Protein AF-A0A2V8FD57-F1 (afdb_monomer)

Radius of gyration: 16.67 Å; Cα contacts (8 Å, |Δi|>4): 16; chains: 1; bounding box: 48×30×27 Å

Structure (mmCIF, N/CA/C/O backbone):
data_AF-A0A2V8FD57-F1
#
_entry.id   AF-A0A2V8FD57-F1
#
loop_
_atom_site.group_PDB
_atom_site.id
_atom_site.type_symbol
_atom_site.label_atom_id
_atom_site.label_alt_id
_atom_site.label_comp_id
_atom_site.label_asym_id
_atom_site.label_entity_id
_atom_site.label_seq_id
_atom_site.pdbx_PDB_ins_code
_atom_site.Cartn_x
_atom_site.Cartn_y
_atom_site.Cartn_z
_atom_site.occupancy
_atom_site.B_iso_or_equiv
_atom_site.auth_seq_id
_atom_site.auth_comp_id
_atom_site.auth_asym_id
_atom_site.auth_atom_id
_atom_site.pdbx_PDB_model_num
ATOM 1 N N . MET A 1 1 ? -2.717 16.794 9.953 1.00 58.03 1 MET A N 1
ATOM 2 C CA . MET A 1 1 ? -2.602 15.337 9.717 1.00 58.03 1 MET A CA 1
ATOM 3 C C . MET A 1 1 ? -1.800 14.748 10.857 1.00 58.03 1 MET A C 1
ATOM 5 O O . MET A 1 1 ? -0.765 15.313 11.186 1.00 58.03 1 MET A O 1
ATOM 9 N N . THR A 1 2 ? -2.269 13.669 11.479 1.00 77.06 2 THR A N 1
ATOM 10 C CA . THR A 1 2 ? -1.441 12.917 12.431 1.00 77.06 2 THR A CA 1
ATOM 11 C C . THR A 1 2 ? -0.239 12.341 11.673 1.00 77.06 2 THR A C 1
ATOM 13 O O . THR A 1 2 ? -0.446 11.802 10.582 1.00 77.06 2 THR A O 1
ATOM 16 N N . PRO A 1 3 ? 0.999 12.477 12.180 1.00 81.94 3 PRO A N 1
ATOM 17 C CA . PRO A 1 3 ? 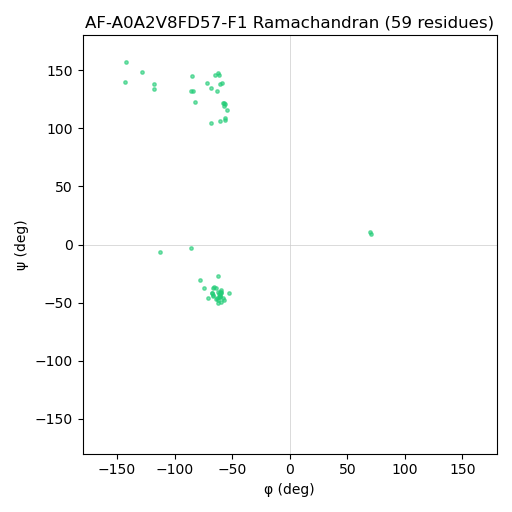2.176 11.951 11.498 1.00 81.94 3 PRO A CA 1
ATOM 18 C C . PRO A 1 3 ? 2.075 10.431 11.336 1.00 81.94 3 PRO A C 1
ATOM 20 O O . PRO A 1 3 ? 1.641 9.720 12.246 1.00 81.94 3 PRO A O 1
ATOM 23 N N . LEU A 1 4 ? 2.469 9.935 10.162 1.00 85.62 4 LEU A N 1
ATOM 24 C CA . LEU A 1 4 ? 2.529 8.501 9.896 1.00 85.62 4 LEU A CA 1
ATOM 25 C C . LEU A 1 4 ? 3.701 7.886 10.669 1.00 85.62 4 LEU A C 1
ATOM 27 O O . LEU A 1 4 ? 4.787 8.460 10.721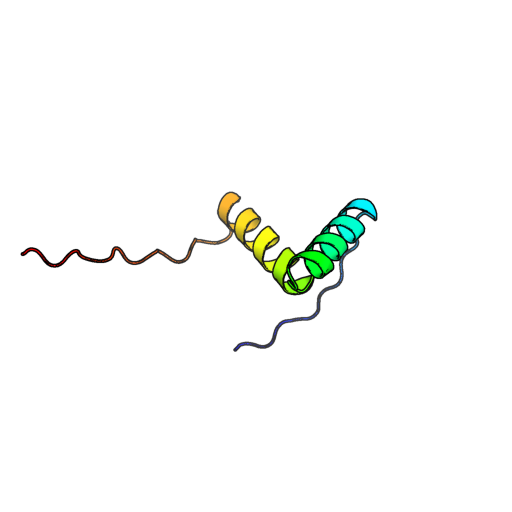 1.00 85.62 4 LEU A O 1
ATOM 31 N N . LYS A 1 5 ? 3.488 6.704 11.254 1.00 89.75 5 LYS A N 1
ATOM 32 C CA . LYS A 1 5 ? 4.564 5.929 11.883 1.00 89.75 5 LYS A CA 1
ATOM 33 C C . LYS A 1 5 ? 5.284 5.103 10.820 1.00 89.75 5 LYS A C 1
ATOM 35 O O . LYS A 1 5 ? 4.631 4.426 10.028 1.00 89.75 5 LYS A O 1
ATOM 40 N N . GLN A 1 6 ? 6.616 5.139 10.815 1.00 90.56 6 GLN A N 1
ATOM 41 C CA . GLN A 1 6 ? 7.417 4.277 9.948 1.00 90.56 6 GLN A CA 1
ATOM 42 C C . GLN A 1 6 ? 7.282 2.818 10.400 1.00 90.56 6 GLN A C 1
ATOM 44 O O . GLN A 1 6 ? 7.323 2.510 11.590 1.00 90.56 6 GLN A O 1
ATOM 49 N N . THR A 1 7 ? 7.088 1.908 9.451 1.00 90.44 7 THR A N 1
ATOM 50 C CA . THR A 1 7 ? 6.995 0.464 9.697 1.00 90.44 7 THR A CA 1
ATOM 51 C C . THR A 1 7 ? 7.677 -0.259 8.543 1.00 90.44 7 THR A C 1
ATOM 53 O O . THR A 1 7 ? 7.552 0.168 7.397 1.00 90.44 7 THR A O 1
ATOM 56 N N . ALA A 1 8 ? 8.414 -1.328 8.847 1.00 91.38 8 ALA A N 1
ATOM 57 C CA . ALA A 1 8 ? 9.088 -2.161 7.859 1.00 91.38 8 ALA A CA 1
ATOM 58 C C . ALA A 1 8 ? 8.532 -3.589 7.919 1.00 91.38 8 ALA A C 1
ATOM 60 O O . ALA A 1 8 ? 8.391 -4.157 9.000 1.00 91.38 8 ALA A O 1
ATOM 61 N N . PHE A 1 9 ? 8.226 -4.162 6.759 1.00 91.56 9 PHE A N 1
ATOM 62 C CA . PHE A 1 9 ? 7.849 -5.564 6.593 1.00 91.56 9 PHE A CA 1
ATOM 63 C C . PHE A 1 9 ? 8.454 -6.090 5.290 1.00 91.56 9 PHE A C 1
ATOM 65 O O . 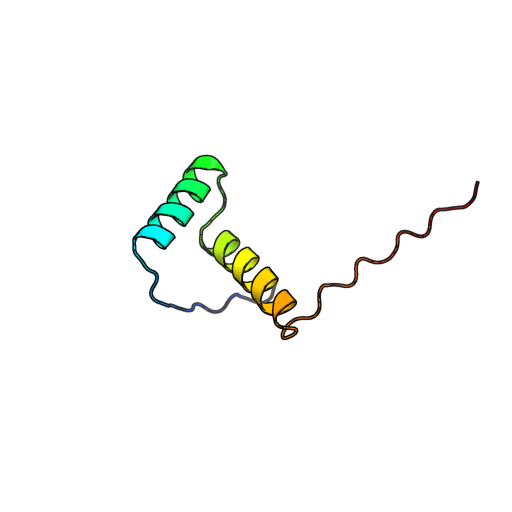PHE A 1 9 ? 8.802 -5.313 4.400 1.00 91.56 9 PHE A O 1
ATOM 72 N N . ARG A 1 10 ? 8.622 -7.409 5.200 1.00 95.06 10 ARG A N 1
ATOM 73 C CA . ARG A 1 10 ? 9.135 -8.067 3.995 1.00 95.06 10 ARG A CA 1
ATOM 74 C C . ARG A 1 10 ? 7.988 -8.316 3.018 1.00 95.06 10 ARG A C 1
ATOM 76 O O . ARG A 1 10 ? 6.872 -8.596 3.448 1.00 95.06 10 ARG A O 1
ATOM 83 N N . LEU A 1 11 ? 8.286 -8.207 1.730 1.00 95.19 11 LEU A N 1
ATOM 84 C CA . LEU A 1 11 ? 7.387 -8.531 0.628 1.00 95.19 11 LEU A CA 1
ATOM 85 C C . LEU A 1 11 ? 8.103 -9.479 -0.322 1.00 95.19 11 LEU A C 1
ATOM 87 O O . LEU A 1 11 ? 9.320 -9.375 -0.482 1.00 95.19 11 LEU A O 1
ATOM 91 N N . ASP A 1 12 ? 7.331 -10.352 -0.959 1.00 97.81 12 ASP A N 1
ATOM 92 C CA . ASP A 1 12 ? 7.823 -11.160 -2.067 1.00 97.81 12 ASP A CA 1
ATOM 93 C C . ASP A 1 12 ? 8.249 -10.257 -3.230 1.00 97.81 12 ASP A C 1
ATOM 95 O O . ASP A 1 12 ? 7.674 -9.184 -3.455 1.00 97.81 12 ASP A O 1
ATOM 99 N N . GLU A 1 13 ? 9.264 -10.697 -3.972 1.00 97.81 13 GLU A N 1
ATOM 100 C CA . GLU A 1 13 ? 9.860 -9.921 -5.062 1.00 97.81 13 GLU A CA 1
ATOM 101 C C . GLU A 1 13 ? 8.833 -9.577 -6.149 1.00 97.81 13 GLU A C 1
ATOM 103 O O . GLU A 1 13 ? 8.751 -8.424 -6.576 1.00 97.81 13 GLU A O 1
ATOM 108 N N . ASP A 1 14 ? 7.967 -10.530 -6.503 1.00 97.94 14 ASP A N 1
ATOM 109 C CA . ASP A 1 14 ? 6.905 -10.337 -7.495 1.00 97.94 14 ASP A CA 1
ATOM 110 C C . ASP A 1 14 ? 5.915 -9.238 -7.082 1.00 97.94 14 ASP A C 1
ATOM 112 O O . ASP A 1 14 ? 5.512 -8.400 -7.896 1.00 97.94 14 ASP A O 1
ATOM 116 N N . LEU A 1 15 ? 5.549 -9.189 -5.795 1.00 97.00 15 LEU A N 1
ATOM 117 C CA . LEU A 1 15 ? 4.665 -8.149 -5.266 1.00 97.00 15 LEU A CA 1
ATOM 118 C C . LEU A 1 15 ? 5.348 -6.785 -5.288 1.0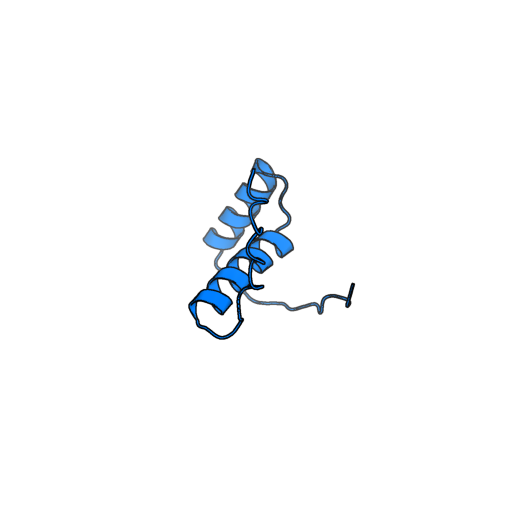0 97.00 15 LEU A C 1
ATOM 120 O O . LEU A 1 15 ? 4.722 -5.790 -5.660 1.00 97.00 15 LEU A O 1
ATOM 124 N N . LEU A 1 16 ? 6.631 -6.723 -4.927 1.00 97.12 16 LEU A N 1
ATOM 125 C CA . LEU A 1 16 ? 7.395 -5.483 -5.017 1.00 97.12 16 LEU A CA 1
ATOM 126 C C . LEU A 1 16 ? 7.479 -4.993 -6.471 1.00 97.12 16 LEU A C 1
ATOM 128 O O . LEU A 1 16 ? 7.261 -3.804 -6.723 1.00 97.12 16 LEU A O 1
ATOM 132 N N . GLY A 1 17 ? 7.718 -5.901 -7.421 1.00 97.94 17 GLY A N 1
ATOM 133 C CA . GLY A 1 17 ? 7.713 -5.614 -8.854 1.00 97.94 17 GLY A CA 1
ATOM 134 C C . GLY A 1 17 ? 6.376 -5.044 -9.332 1.00 97.94 17 GLY A C 1
ATOM 135 O O . GLY A 1 17 ? 6.347 -4.003 -9.995 1.00 97.94 17 GLY A O 1
ATOM 136 N N . ALA A 1 18 ? 5.259 -5.650 -8.923 1.00 97.69 18 ALA A N 1
ATOM 137 C CA . ALA A 1 18 ? 3.921 -5.167 -9.261 1.00 97.69 18 ALA A CA 1
ATOM 138 C C . ALA A 1 18 ? 3.651 -3.749 -8.726 1.00 97.69 18 ALA A C 1
ATOM 140 O O . ALA A 1 18 ? 3.161 -2.889 -9.465 1.00 97.69 18 ALA A O 1
ATOM 141 N N . LEU A 1 19 ? 4.014 -3.466 -7.468 1.00 97.50 19 LEU A N 1
ATOM 142 C CA . LEU A 1 19 ? 3.833 -2.133 -6.880 1.00 97.50 19 LEU A CA 1
ATOM 143 C C . LEU A 1 19 ? 4.672 -1.067 -7.604 1.00 97.50 19 LEU A C 1
ATOM 145 O O . LEU A 1 19 ? 4.219 0.067 -7.803 1.00 97.50 19 LEU A O 1
ATOM 149 N N . GLN A 1 20 ? 5.888 -1.423 -8.027 1.00 98.06 20 GLN A N 1
ATOM 150 C CA . GLN A 1 20 ? 6.743 -0.528 -8.808 1.00 98.06 20 GLN A CA 1
ATOM 151 C C . GLN A 1 20 ? 6.171 -0.273 -10.204 1.00 98.06 20 GLN A C 1
ATOM 153 O O . GLN A 1 20 ? 6.142 0.877 -10.642 1.00 98.06 20 GLN A O 1
ATOM 158 N N . ALA A 1 21 ? 5.642 -1.299 -10.873 1.00 98.06 21 ALA A N 1
ATOM 159 C CA . ALA A 1 21 ? 4.990 -1.139 -12.170 1.00 98.06 21 ALA A CA 1
ATOM 160 C C . ALA A 1 21 ? 3.779 -0.191 -12.088 1.00 98.06 21 ALA A C 1
ATOM 162 O O . ALA A 1 21 ? 3.646 0.711 -12.916 1.00 98.06 21 ALA A O 1
ATOM 163 N N . ILE A 1 22 ? 2.941 -0.324 -11.051 1.00 97.75 22 ILE A N 1
ATOM 164 C CA . ILE A 1 22 ? 1.809 0.588 -10.803 1.00 97.75 22 ILE A CA 1
ATOM 165 C C . ILE A 1 22 ? 2.303 2.014 -10.551 1.00 97.75 22 ILE A C 1
ATOM 167 O O . ILE A 1 22 ? 1.725 2.965 -11.072 1.00 97.75 22 ILE A O 1
ATOM 171 N N . LYS A 1 23 ? 3.390 2.187 -9.791 1.00 97.94 23 LYS A N 1
ATOM 172 C CA . LYS A 1 23 ? 3.972 3.514 -9.557 1.00 97.94 23 LYS A CA 1
ATOM 173 C C . LYS A 1 23 ? 4.418 4.167 -10.864 1.00 97.94 23 LYS A C 1
ATOM 175 O O . LYS A 1 23 ? 4.162 5.350 -11.054 1.00 97.94 23 LYS A O 1
ATOM 180 N N . VAL A 1 24 ? 5.077 3.416 -11.745 1.00 98.31 24 VAL A N 1
ATOM 181 C CA . VAL A 1 24 ? 5.534 3.923 -13.048 1.00 98.31 24 VAL A CA 1
ATOM 182 C C . VAL A 1 24 ? 4.349 4.265 -13.951 1.00 98.31 24 VAL A C 1
ATOM 184 O O . VAL A 1 24 ? 4.355 5.320 -14.578 1.00 98.31 24 VAL A O 1
ATOM 187 N N . ARG A 1 25 ? 3.325 3.405 -13.991 1.00 98.12 25 ARG A N 1
ATOM 188 C CA . ARG A 1 25 ? 2.146 3.576 -14.851 1.00 98.12 25 ARG A CA 1
ATOM 189 C C . ARG A 1 25 ? 1.229 4.714 -14.392 1.00 98.12 25 ARG A C 1
ATOM 191 O O . ARG A 1 25 ? 0.808 5.519 -15.214 1.00 98.12 25 ARG A O 1
ATOM 198 N N . ASP A 1 26 ? 0.932 4.773 -13.093 1.00 97.44 26 ASP A N 1
ATOM 199 C CA . ASP A 1 26 ? -0.142 5.611 -12.532 1.00 97.44 26 ASP A CA 1
ATOM 200 C C . ASP A 1 26 ? 0.379 6.762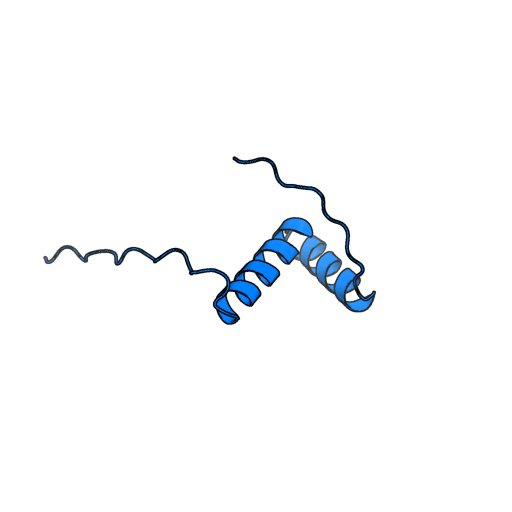 -11.654 1.00 97.44 26 ASP A C 1
ATOM 202 O O . ASP A 1 26 ? -0.403 7.569 -11.153 1.00 97.44 26 ASP A O 1
ATOM 206 N N . GLY A 1 27 ? 1.688 6.820 -11.386 1.00 97.38 27 GLY A N 1
ATOM 207 C CA . GLY A 1 27 ? 2.294 7.818 -10.498 1.00 97.38 27 GLY A CA 1
ATOM 208 C C . GLY A 1 27 ? 1.970 7.632 -9.010 1.00 97.38 27 GLY A C 1
ATOM 209 O O . GLY A 1 27 ? 2.275 8.507 -8.201 1.00 97.38 27 GLY A O 1
ATOM 210 N N . ILE A 1 28 ? 1.351 6.512 -8.614 1.00 97.31 28 ILE A N 1
ATOM 211 C CA . ILE A 1 28 ? 0.908 6.284 -7.231 1.00 97.31 28 ILE A CA 1
ATOM 212 C C . ILE A 1 28 ? 2.082 5.774 -6.374 1.00 97.31 28 ILE A C 1
ATOM 214 O O . ILE A 1 28 ? 2.635 4.711 -6.670 1.00 97.31 28 ILE A O 1
ATOM 218 N N . PRO A 1 29 ? 2.453 6.453 -5.270 1.0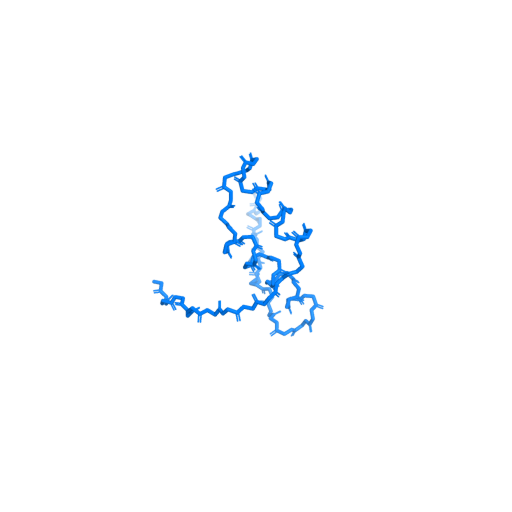0 96.56 29 PRO A N 1
ATOM 219 C CA . PRO A 1 29 ? 3.518 5.992 -4.379 1.00 96.56 29 PRO A CA 1
ATOM 220 C C . PRO A 1 29 ? 3.212 4.636 -3.731 1.00 96.56 29 PRO A C 1
ATOM 222 O O . PRO A 1 29 ? 2.073 4.371 -3.352 1.00 96.56 29 PRO A O 1
ATOM 225 N N . LEU A 1 30 ? 4.244 3.813 -3.509 1.00 95.50 30 LEU A N 1
ATOM 226 C CA . LEU A 1 30 ? 4.123 2.490 -2.871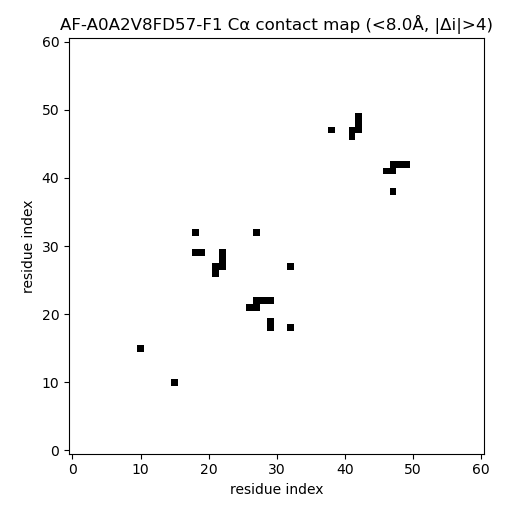 1.00 95.50 30 LEU A CA 1
ATOM 227 C C . LEU A 1 30 ? 3.384 2.552 -1.527 1.00 95.50 30 LEU A C 1
ATOM 229 O O . LEU A 1 30 ? 2.528 1.717 -1.255 1.00 95.50 30 LEU A O 1
ATOM 233 N N . SER A 1 31 ? 3.678 3.562 -0.703 1.00 93.75 31 SER A N 1
ATOM 234 C CA . SER A 1 31 ? 3.021 3.761 0.593 1.00 93.75 31 SER A CA 1
ATOM 235 C C . SER A 1 31 ? 1.509 3.947 0.463 1.00 93.75 31 SER A C 1
ATOM 237 O O . SER A 1 31 ? 0.755 3.401 1.265 1.00 93.75 31 SER A O 1
ATOM 239 N N . GLU A 1 32 ? 1.054 4.668 -0.562 1.00 96.25 32 GLU A N 1
ATOM 240 C CA . GLU A 1 32 ? -0.369 4.882 -0.824 1.00 96.25 32 GLU A CA 1
ATOM 241 C C . GLU A 1 32 ? -1.028 3.628 -1.409 1.00 96.25 32 GLU A C 1
ATOM 243 O O . GLU A 1 32 ? -2.148 3.293 -1.025 1.00 96.25 32 GLU A O 1
ATOM 248 N N . GLN A 1 33 ? -0.330 2.884 -2.273 1.00 96.44 33 GLN A N 1
ATOM 249 C CA . GLN A 1 33 ? -0.819 1.595 -2.775 1.00 96.44 33 GLN A CA 1
ATOM 250 C C . GLN A 1 33 ? -1.041 0.599 -1.626 1.00 96.44 33 GLN A C 1
ATOM 252 O O . GLN A 1 33 ? -2.130 0.038 -1.488 1.00 96.44 33 GLN A O 1
ATOM 257 N N . VAL A 1 34 ? -0.040 0.446 -0.752 1.00 95.12 34 VAL A N 1
ATOM 258 C CA . VAL A 1 34 ? -0.115 -0.405 0.444 1.00 95.12 34 VAL A CA 1
ATOM 259 C C . VAL A 1 34 ? -1.223 0.076 1.376 1.00 95.12 34 VAL A C 1
ATOM 261 O O . VAL A 1 34 ? -2.022 -0.734 1.838 1.00 95.12 34 VAL A O 1
ATOM 264 N N . ARG A 1 35 ? -1.331 1.387 1.622 1.00 94.06 35 ARG A N 1
ATOM 265 C CA . ARG A 1 35 ? -2.395 1.954 2.461 1.00 94.06 35 ARG A CA 1
ATOM 266 C C . ARG A 1 35 ? -3.785 1.594 1.934 1.00 94.06 35 ARG A C 1
ATOM 268 O O . ARG A 1 35 ? -4.622 1.160 2.721 1.00 94.06 35 ARG A O 1
ATOM 275 N N . ARG A 1 36 ? -4.038 1.753 0.630 1.00 95.12 36 ARG A N 1
ATOM 276 C CA . ARG A 1 36 ? -5.330 1.412 0.003 1.00 95.12 36 ARG A CA 1
ATOM 277 C C . ARG A 1 36 ? -5.634 -0.079 0.106 1.00 95.12 36 ARG A C 1
ATOM 279 O O . ARG A 1 36 ? 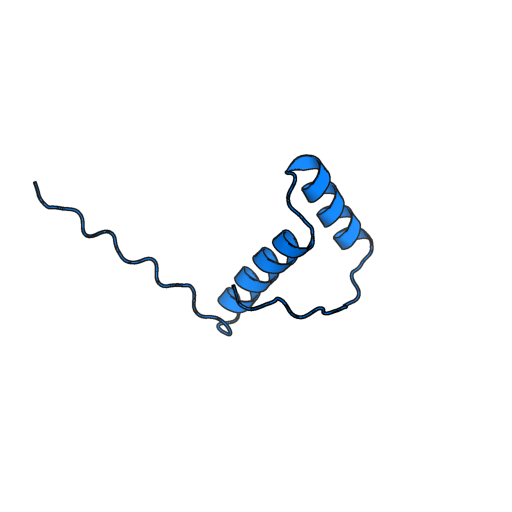-6.746 -0.439 0.484 1.00 95.12 36 ARG A O 1
ATOM 286 N N . ALA A 1 37 ? -4.649 -0.926 -0.191 1.00 95.25 37 ALA A N 1
ATOM 287 C CA . ALA A 1 37 ? -4.796 -2.377 -0.119 1.00 95.25 37 ALA A CA 1
ATOM 288 C C . ALA A 1 37 ? -5.090 -2.850 1.314 1.00 95.25 37 ALA A C 1
ATOM 290 O O . ALA A 1 37 ? -6.038 -3.603 1.535 1.00 95.25 37 ALA A O 1
ATOM 291 N N . LEU A 1 38 ? -4.327 -2.362 2.297 1.00 94.88 38 LEU A N 1
ATOM 292 C CA . LEU A 1 38 ? -4.513 -2.710 3.706 1.00 94.88 38 LEU A CA 1
ATOM 293 C C . LEU A 1 38 ? -5.827 -2.174 4.270 1.00 94.88 38 LEU A C 1
ATOM 295 O O . LEU A 1 38 ? -6.467 -2.876 5.047 1.00 94.88 38 LEU A O 1
ATOM 299 N N . LEU A 1 39 ? -6.249 -0.969 3.875 1.00 95.06 39 LEU A N 1
ATOM 300 C CA . LEU A 1 39 ? -7.537 -0.416 4.291 1.00 95.06 39 LEU A CA 1
ATOM 301 C C . LEU A 1 39 ? -8.689 -1.285 3.776 1.00 95.06 39 LEU A C 1
ATOM 303 O O . LEU A 1 39 ? -9.520 -1.720 4.568 1.00 95.06 39 LEU A O 1
ATOM 307 N N . ALA A 1 40 ? -8.690 -1.605 2.479 1.00 94.56 40 ALA A N 1
ATOM 308 C CA . ALA A 1 40 ? -9.706 -2.468 1.880 1.00 94.56 40 ALA A CA 1
ATOM 309 C C . ALA A 1 40 ? -9.729 -3.862 2.531 1.00 94.56 40 ALA A C 1
ATOM 311 O O . ALA A 1 40 ? -10.796 -4.404 2.819 1.00 94.56 40 ALA A O 1
ATOM 312 N N . TRP A 1 41 ? -8.555 -4.431 2.819 1.00 95.94 41 TRP A N 1
ATOM 313 C CA . TRP A 1 41 ? -8.452 -5.717 3.503 1.00 95.94 41 TRP A CA 1
ATOM 314 C C . TRP A 1 41 ? -8.955 -5.652 4.952 1.00 95.94 41 TRP A C 1
ATOM 316 O O . TRP A 1 41 ? -9.723 -6.517 5.369 1.00 95.94 41 TRP A O 1
ATOM 326 N N . ALA A 1 42 ? -8.587 -4.620 5.715 1.00 96.12 42 ALA A N 1
ATOM 327 C CA . ALA A 1 42 ? -9.027 -4.444 7.099 1.00 96.12 42 ALA A CA 1
ATOM 328 C C . ALA A 1 42 ? -10.541 -4.199 7.209 1.00 96.12 42 ALA A C 1
ATOM 330 O O . ALA A 1 42 ? -11.176 -4.706 8.139 1.00 96.12 42 ALA A O 1
ATOM 331 N N . GLU A 1 43 ? -11.127 -3.473 6.253 1.00 94.38 43 GLU A N 1
ATOM 332 C CA . GLU A 1 43 ? -12.580 -3.318 6.119 1.00 94.38 43 GLU A CA 1
ATOM 333 C C . GLU A 1 43 ? -13.256 -4.658 5.814 1.00 94.38 43 GLU A C 1
ATOM 335 O O . GLU A 1 43 ? -14.209 -5.035 6.497 1.00 94.38 43 GLU A O 1
ATOM 340 N N . ALA A 1 44 ? -12.724 -5.432 4.862 1.00 94.12 44 ALA A N 1
ATOM 341 C CA . ALA A 1 44 ? -13.240 -6.764 4.538 1.00 94.12 44 ALA A CA 1
ATOM 342 C C . ALA A 1 44 ? -13.142 -7.751 5.718 1.00 94.12 44 ALA A C 1
ATOM 344 O O . ALA A 1 44 ? -13.942 -8.680 5.820 1.00 94.12 44 ALA A O 1
ATOM 345 N N . LYS A 1 45 ? -12.180 -7.551 6.626 1.00 97.06 45 LYS A N 1
ATOM 346 C CA . LYS A 1 45 ? -12.040 -8.320 7.874 1.00 97.06 45 LYS A CA 1
ATOM 347 C C . LYS A 1 45 ? -12.876 -7.776 9.036 1.00 97.06 45 LYS A C 1
ATOM 349 O O . LYS A 1 45 ? -12.855 -8.371 10.109 1.00 97.06 45 LYS A O 1
ATOM 354 N N . GLY A 1 46 ? -13.593 -6.666 8.856 1.00 93.88 46 GLY A N 1
ATOM 355 C CA . GLY A 1 46 ? -14.399 -6.037 9.906 1.00 93.88 46 GLY A CA 1
ATOM 356 C C . GLY A 1 46 ? -13.583 -5.386 11.029 1.00 93.88 46 GLY A C 1
ATOM 357 O O . GLY A 1 46 ? -14.152 -4.995 12.047 1.00 93.88 46 GLY A O 1
ATOM 358 N N . VAL A 1 47 ? -12.263 -5.253 10.855 1.00 94.62 47 VAL A N 1
ATOM 359 C CA . VAL A 1 47 ? -11.360 -4.613 11.829 1.00 94.62 47 VAL A CA 1
ATOM 360 C C . VAL A 1 47 ? -11.464 -3.090 11.735 1.00 94.62 47 VAL A C 1
ATOM 362 O O . VAL A 1 47 ? -11.328 -2.389 12.736 1.00 94.62 47 VAL A O 1
ATOM 365 N N . MET A 1 48 ? -11.755 -2.571 10.540 1.00 90.50 48 MET A N 1
ATOM 366 C CA . MET A 1 48 ? -12.031 -1.155 10.307 1.00 90.50 48 MET A CA 1
ATOM 367 C C . MET A 1 48 ? -13.450 -0.979 9.771 1.00 90.50 48 MET A C 1
ATOM 369 O O . MET A 1 48 ? -13.917 -1.753 8.939 1.00 90.50 48 MET A O 1
ATOM 373 N N . LYS A 1 49 ? -14.157 0.042 10.263 1.00 80.19 49 LYS A N 1
ATOM 374 C CA . LYS A 1 49 ? -15.467 0.412 9.722 1.00 80.19 49 LYS A CA 1
ATOM 375 C C . LYS A 1 49 ? -15.245 1.341 8.530 1.00 80.19 49 LYS A C 1
ATOM 377 O O . LYS A 1 49 ? -14.508 2.314 8.703 1.00 80.19 49 LYS A O 1
ATOM 382 N N . PRO A 1 50 ? -15.901 1.108 7.381 1.00 69.44 50 PRO A N 1
ATOM 383 C CA . PRO A 1 50 ? -15.864 2.071 6.294 1.00 69.44 50 PRO A CA 1
ATOM 384 C C . PRO A 1 50 ? -16.425 3.400 6.802 1.00 69.44 50 PRO A C 1
ATOM 386 O O . PRO A 1 50 ? -17.419 3.421 7.544 1.00 69.44 50 PRO A O 1
ATOM 389 N N . GLU A 1 51 ? -15.804 4.516 6.414 1.00 65.19 51 GLU A N 1
ATOM 390 C CA . GLU A 1 51 ? -16.413 5.827 6.626 1.00 65.19 51 GLU A CA 1
ATOM 391 C C . GLU A 1 51 ? -17.807 5.785 5.997 1.00 65.19 51 GLU A C 1
ATOM 393 O O . GLU A 1 51 ? -17.962 5.558 4.794 1.00 65.19 51 GLU A O 1
ATOM 398 N N . ARG A 1 52 ? -18.848 5.926 6.830 1.00 60.12 52 ARG A N 1
ATOM 399 C CA . ARG A 1 52 ? -20.233 5.903 6.357 1.00 60.12 52 ARG A CA 1
ATOM 400 C C . ARG A 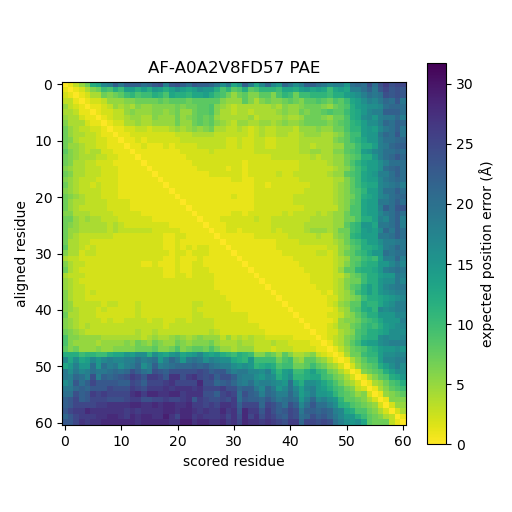1 52 ? -20.369 6.990 5.296 1.00 60.12 52 ARG A C 1
ATOM 402 O O . ARG A 1 52 ? -20.374 8.173 5.636 1.00 60.12 52 ARG A O 1
ATOM 409 N N . LYS A 1 53 ? -20.512 6.599 4.025 1.00 63.19 53 LYS A N 1
ATOM 410 C CA . LYS A 1 53 ? -20.914 7.519 2.958 1.00 63.19 53 LYS A CA 1
ATOM 411 C C . LYS A 1 53 ? -22.243 8.126 3.395 1.00 63.19 53 LYS A C 1
ATOM 413 O O . LYS A 1 53 ? -23.252 7.425 3.456 1.00 63.19 53 LYS A O 1
ATOM 418 N N . ARG A 1 54 ? -22.232 9.404 3.791 1.00 60.44 54 ARG A N 1
ATOM 419 C CA . ARG A 1 54 ? -23.460 10.120 4.150 1.00 60.44 54 ARG A CA 1
ATOM 420 C C . ARG A 1 54 ? -24.365 10.067 2.925 1.00 60.44 54 ARG A C 1
ATOM 422 O O . ARG A 1 54 ? -23.949 10.476 1.844 1.00 60.44 54 ARG A O 1
ATOM 429 N N . ALA A 1 55 ? -25.565 9.513 3.085 1.00 68.00 55 ALA A N 1
ATOM 430 C CA . ALA A 1 55 ? -26.549 9.510 2.018 1.00 68.00 55 ALA A CA 1
ATOM 431 C C . ALA A 1 55 ? -26.788 10.964 1.595 1.00 68.00 55 ALA A C 1
ATOM 433 O O . ALA A 1 55 ? -27.141 11.804 2.423 1.00 68.00 55 ALA A O 1
ATOM 434 N N . VAL A 1 56 ? -26.546 11.271 0.321 1.00 69.69 56 VAL A N 1
ATOM 435 C CA . VAL A 1 56 ? -26.922 12.564 -0.248 1.00 69.69 56 VAL A CA 1
ATOM 436 C C . VAL A 1 56 ? -28.443 12.578 -0.278 1.00 69.69 56 VAL A C 1
ATOM 438 O O . VAL A 1 56 ? -29.059 11.891 -1.094 1.00 69.69 56 VAL A O 1
ATOM 441 N N . THR A 1 57 ? -29.060 13.312 0.643 1.00 72.56 57 THR A N 1
ATOM 442 C CA . THR A 1 57 ? -30.504 13.535 0.627 1.00 72.56 57 THR A CA 1
ATOM 443 C C . THR A 1 57 ? -30.841 14.251 -0.680 1.00 72.56 57 THR A C 1
ATOM 445 O O . THR A 1 57 ? -30.516 15.427 -0.847 1.00 72.56 57 THR A O 1
ATOM 448 N N . ARG A 1 58 ? -31.443 13.546 -1.649 1.00 72.38 58 ARG A N 1
ATOM 449 C CA . ARG A 1 58 ? -31.982 14.177 -2.862 1.00 72.38 58 ARG A CA 1
ATOM 450 C C . ARG A 1 58 ? -32.992 15.241 -2.422 1.00 72.38 58 ARG A C 1
ATOM 452 O O . ARG A 1 58 ? -33.983 14.899 -1.779 1.00 72.38 58 ARG A O 1
ATOM 459 N N . LYS A 1 59 ? -32.752 16.513 -2.766 1.00 62.94 59 LYS A N 1
ATOM 460 C CA . LYS A 1 59 ? -33.801 17.542 -2.719 1.00 62.94 59 LYS A CA 1
ATOM 461 C C . LYS A 1 59 ? -34.950 17.057 -3.609 1.00 62.94 59 LYS A C 1
ATOM 463 O O . LYS A 1 59 ? -34.719 16.747 -4.777 1.00 62.94 59 LYS A O 1
ATOM 468 N N . ARG A 1 60 ? -36.149 16.919 -3.034 1.00 66.94 60 ARG A N 1
ATOM 469 C CA . ARG A 1 60 ? -37.381 16.729 -3.813 1.00 66.94 60 ARG A CA 1
ATOM 470 C C . ARG A 1 60 ? -37.644 18.000 -4.644 1.00 66.94 60 ARG A C 1
ATOM 472 O O . ARG A 1 60 ? -37.247 19.068 -4.173 1.00 66.94 60 ARG A O 1
ATOM 479 N N . PRO A 1 61 ? -38.213 17.852 -5.855 1.00 68.62 61 PRO A N 1
ATOM 480 C CA . PRO A 1 61 ? -38.448 18.947 -6.795 1.00 68.62 61 PRO A CA 1
ATOM 481 C C . PRO A 1 61 ? -39.399 20.006 -6.239 1.00 68.62 61 PRO A C 1
ATOM 483 O O . PRO A 1 61 ? -40.256 19.642 -5.399 1.00 68.62 61 PRO A O 1
#

Mean predicted aligned error: 8.04 Å

Secondary structure (DSSP, 8-state):
-PPPPP------HHHHHHHHHHHHHH---HHHHHHHHHHHHHHHTTSSPPP------PPP-

pLDDT: mean 88.31, std 12.51, range [58.03, 98.31]

Foldseek 3Di:
DPDDDDDDDDDDPVVVVVLVVCCVVPVDDSVRVVVVVVVVVCCVVVVDPPPPPPPPPPDDD

Sequence (61 aa):
MTPLKQTAFRLDEDLLGALQAIKVRDGIPLSEQVRRALLAWAEAKGVMKPERKRAVTRKRP

Nearest PDB structures (foldseek):
  5kko-assembly1_A  TM=4.476E-01  e=2.163E+00  Vibrio cholerae
  5kko-assembly1_B-3  TM=4.910E-01  e=2.879E+00  Vibrio cholerae
  5zkt-assembly1_A  TM=5.823E-01  e=6.789E+00  Oryza sativa Japonica Group

Solvent-accessible surface area (backbone atoms only — not comparable to full-atom values): 4081 Å² total; per-residue (Å²): 130,83,81,84,79,91,81,87,80,90,74,58,69,69,58,53,51,51,46,50,52,46,25,72,76,71,68,48,52,59,70,57,54,52,50,54,53,50,48,55,50,34,36,75,68,66,78,38,78,73,81,76,77,73,78,78,78,74,80,78,134